Protein AF-R4XG93-F1 (afdb_monomer_lite)

pLDDT: mean 81.53, std 17.85, range [38.69, 98.25]

Secondary structure (DSSP, 8-state):
-PPPHHHHHHHHTS-HHHHHHHHHS--SSTTTTSPPPP-------------------------TTS-EE-TTT-PEEPPSS-HHHHHHHHHHHHHTT-GGGSPPPTT--TT-PPPPPHHHHS----HHHHTHHHHHHHHHHHHHHHHHHHHHHHHHHHHHHHHHHTT----

Foldseek 3Di:
DDDDPVVVVVLVPADPLLVVVCVVVPQPDLCLQPDDDDPPDDDDDDDDDDDDDDPPPPPNPPQQQDWDQDPPVRDTDHRVDDPVSVVVNQVSCVVVVNNSSHHDHPPPCVVPDDDDDCCVVPPPDDPCVVCVVVVVVVVVVCVVCVVVVVVVVVVVVVVVVVCVVVVPPDD

InterPro domains:
  IPR037507 Large ribosomal subunit protein mL59 [PTHR28041] (6-164)
  IPR040922 Large ribosomal subunit protein mL59 domain [PF18126] (16-154)

Organism: Taphrina deformans (strain PYCC 5710 / ATCC 11124 / CBS 356.35 / IMI 108563 / JCM 9778 / NBRC 8474) (NCBI:txid1097556)

Radius of gyration: 39.8 Å; chains: 1; bounding box: 95×55×99 Å

Structure (mmCIF, N/CA/C/O backbone):
data_AF-R4XG93-F1
#
_entry.id   AF-R4XG93-F1
#
loop_
_atom_site.group_PDB
_atom_site.id
_atom_site.type_symbol
_atom_site.label_atom_id
_atom_site.label_alt_id
_atom_site.label_comp_id
_atom_site.label_asym_id
_atom_site.label_entity_id
_atom_site.label_seq_id
_atom_site.pdbx_PDB_ins_code
_atom_site.Cartn_x
_atom_site.Cartn_y
_atom_site.Cartn_z
_atom_site.occupancy
_atom_site.B_iso_or_equiv
_atom_site.auth_seq_id
_atom_site.auth_comp_id
_atom_site.auth_asym_id
_atom_site.auth_atom_id
_atom_site.pdbx_PDB_model_num
ATOM 1 N N . MET A 1 1 ? -35.541 -11.825 32.034 1.00 49.25 1 MET A N 1
ATOM 2 C CA . MET A 1 1 ? -35.681 -13.040 31.205 1.00 49.25 1 MET A CA 1
ATOM 3 C C . MET A 1 1 ? -34.354 -13.789 31.175 1.00 49.25 1 MET A C 1
ATOM 5 O O . MET A 1 1 ? -33.357 -13.173 30.807 1.00 49.25 1 MET A O 1
ATOM 9 N N . PRO A 1 2 ? -34.292 -15.056 31.616 1.00 64.00 2 PRO A N 1
ATOM 10 C CA . PRO A 1 2 ? -33.090 -15.877 31.491 1.00 64.00 2 PRO A CA 1
ATOM 11 C C . PRO A 1 2 ? -32.820 -16.214 30.014 1.00 64.00 2 PRO A C 1
ATOM 13 O O . PRO A 1 2 ? -33.734 -16.528 29.260 1.00 64.00 2 PRO A O 1
ATOM 16 N N . VAL A 1 3 ? -31.558 -16.115 29.595 1.00 68.19 3 VAL A N 1
ATOM 17 C CA . VAL A 1 3 ? -31.114 -16.441 28.227 1.00 68.19 3 VAL A CA 1
ATOM 18 C C . VAL A 1 3 ? -31.226 -17.961 28.016 1.00 68.19 3 VAL A C 1
ATOM 20 O O . VAL A 1 3 ? -30.740 -18.697 28.879 1.00 68.19 3 VAL A O 1
ATOM 23 N N . PRO A 1 4 ? -31.820 -18.459 26.915 1.00 75.69 4 PRO A N 1
ATOM 24 C CA . PRO A 1 4 ? -32.020 -19.895 26.706 1.00 75.69 4 PRO A CA 1
ATOM 25 C C . PRO A 1 4 ? -30.686 -20.654 26.666 1.00 75.69 4 PRO A C 1
ATOM 27 O O . PRO A 1 4 ? -29.744 -20.237 25.990 1.00 75.69 4 PRO A O 1
ATOM 30 N N . THR A 1 5 ? -30.597 -21.788 27.364 1.00 76.12 5 THR A N 1
ATOM 31 C CA . THR A 1 5 ? -29.358 -22.572 27.556 1.00 76.12 5 THR A CA 1
ATOM 32 C C . THR A 1 5 ? -28.650 -22.928 26.244 1.00 76.12 5 THR A C 1
ATOM 34 O O . THR A 1 5 ? -27.421 -22.870 26.182 1.00 76.12 5 THR A O 1
ATOM 37 N N . ALA A 1 6 ? -29.404 -23.194 25.171 1.00 75.31 6 ALA A N 1
ATOM 38 C CA . ALA A 1 6 ? -28.857 -23.470 23.839 1.00 75.31 6 ALA A CA 1
ATOM 39 C C . ALA A 1 6 ? -27.966 -22.328 23.315 1.00 75.31 6 ALA A C 1
ATOM 41 O O . ALA A 1 6 ? -26.877 -22.567 22.799 1.00 75.31 6 ALA A O 1
ATOM 42 N N . THR A 1 7 ? -28.364 -21.069 23.531 1.00 77.81 7 THR A N 1
ATOM 43 C CA . THR A 1 7 ? -27.562 -19.908 23.108 1.00 77.81 7 THR A CA 1
ATOM 44 C C . THR A 1 7 ? -26.243 -19.815 23.871 1.00 77.81 7 THR A C 1
ATOM 46 O O . THR A 1 7 ? -25.214 -19.489 23.283 1.00 77.81 7 THR A O 1
ATOM 49 N N . ARG A 1 8 ? -26.227 -20.174 25.164 1.00 80.25 8 ARG A N 1
ATOM 50 C CA . ARG A 1 8 ? -24.990 -20.208 25.961 1.00 80.25 8 ARG A CA 1
ATOM 51 C C . ARG A 1 8 ? -24.006 -21.258 25.451 1.00 80.25 8 ARG A C 1
ATOM 53 O O . ARG A 1 8 ? -22.809 -20.980 25.423 1.00 80.25 8 ARG A O 1
ATOM 60 N N . GLN A 1 9 ? -24.495 -22.425 25.029 1.00 84.62 9 GLN A N 1
ATOM 61 C CA . GLN A 1 9 ? -23.640 -23.474 24.469 1.00 84.62 9 GLN A CA 1
ATOM 62 C C . GLN A 1 9 ? -23.008 -23.029 23.151 1.00 84.62 9 GLN A C 1
ATOM 64 O O . GLN A 1 9 ? -21.792 -23.129 22.998 1.00 84.62 9 GLN A O 1
ATOM 69 N N . VAL A 1 10 ? -23.788 -22.420 22.256 1.00 85.31 10 VAL A N 1
ATOM 70 C CA . VAL A 1 10 ? -23.263 -21.856 21.003 1.00 85.31 10 VAL A CA 1
ATOM 71 C C . VAL A 1 10 ? -22.195 -20.801 21.291 1.00 85.31 10 VAL A C 1
ATOM 73 O O . VAL A 1 10 ? -21.102 -20.876 20.741 1.00 85.31 10 VAL A O 1
ATOM 76 N N . VAL A 1 11 ? -22.432 -19.880 22.228 1.00 86.50 11 VAL A N 1
ATOM 77 C CA . VAL A 1 11 ? -21.420 -18.877 22.601 1.00 86.50 11 VAL A CA 1
ATOM 78 C C . VAL A 1 11 ? -20.146 -19.533 23.142 1.00 86.50 11 VAL A C 1
ATOM 80 O O . VAL A 1 11 ? -19.050 -19.085 22.821 1.00 86.50 11 VAL A O 1
ATOM 83 N N . SER A 1 12 ? -20.248 -20.616 23.914 1.00 86.00 12 SER A N 1
ATOM 84 C CA . SER A 1 12 ? -19.068 -21.312 24.446 1.00 86.00 12 SER A CA 1
ATOM 85 C C . SER A 1 12 ? -18.193 -21.983 23.377 1.00 86.00 12 SER A C 1
ATOM 87 O O . SER A 1 12 ? -16.999 -22.154 23.607 1.00 86.00 12 SER A O 1
ATOM 89 N N . THR A 1 13 ? -18.746 -22.294 22.198 1.00 92.12 13 THR A N 1
ATOM 90 C CA . THR A 1 13 ? -17.980 -22.840 21.059 1.00 92.12 13 THR A CA 1
ATOM 91 C C . THR A 1 13 ? -17.143 -21.796 20.315 1.00 92.12 13 THR A C 1
ATOM 93 O O . THR A 1 13 ? -16.293 -22.153 19.500 1.00 92.12 13 THR A O 1
ATOM 96 N N . LEU A 1 14 ? -17.341 -20.503 20.599 1.00 91.38 14 LEU A N 1
ATOM 97 C CA . LEU A 1 14 ? -16.587 -19.437 19.948 1.00 91.38 14 LEU A CA 1
ATOM 98 C C . LEU A 1 14 ? -15.101 -19.472 20.340 1.00 91.38 14 LEU A C 1
ATOM 100 O O . LEU A 1 14 ? -14.754 -19.733 21.497 1.00 91.38 14 LEU A O 1
ATOM 104 N N . PRO A 1 15 ? -14.199 -19.086 19.422 1.00 95.50 15 PRO A N 1
ATOM 105 C CA . PRO A 1 15 ? -12.788 -18.937 19.728 1.00 95.50 15 PRO A CA 1
ATOM 106 C C . PRO A 1 15 ? -12.553 -18.013 20.927 1.00 95.50 15 PRO A C 1
ATOM 108 O O . PRO A 1 15 ? -13.120 -16.919 21.026 1.00 95.50 15 PRO A O 1
ATOM 111 N N . ARG A 1 16 ? -11.616 -18.396 21.803 1.00 95.06 16 ARG A N 1
ATOM 112 C CA . ARG A 1 16 ? -11.251 -17.627 23.009 1.00 95.06 16 ARG A CA 1
ATOM 113 C C . ARG A 1 16 ? -10.911 -16.162 22.704 1.00 95.06 16 ARG A C 1
ATOM 115 O O . ARG A 1 16 ? -11.182 -15.280 23.518 1.00 95.06 16 ARG A O 1
ATOM 122 N N . GLN A 1 17 ? -10.326 -15.882 21.540 1.00 95.44 17 GLN A N 1
ATOM 123 C CA . GLN A 1 17 ? -10.002 -14.518 21.112 1.00 95.44 17 GLN A CA 1
ATOM 124 C C . GLN A 1 17 ? -11.257 -13.648 20.944 1.00 95.44 17 GLN A C 1
ATOM 126 O O . GLN A 1 17 ? -11.295 -12.529 21.452 1.00 95.44 17 GLN A O 1
ATOM 131 N N . LEU A 1 18 ? -12.308 -14.180 20.317 1.00 94.38 18 LEU A N 1
ATOM 132 C CA . LEU A 1 18 ? -13.586 -13.485 20.163 1.00 94.38 18 LEU A CA 1
ATOM 133 C C . LEU A 1 18 ? -14.307 -13.346 21.504 1.00 94.38 18 LEU A C 1
ATOM 135 O O . LEU A 1 18 ? -14.767 -12.259 21.843 1.00 94.38 18 LEU A O 1
ATOM 139 N N . LEU A 1 19 ? -14.314 -14.399 22.325 1.00 93.44 19 LEU A N 1
ATOM 140 C CA . LEU A 1 19 ? -14.906 -14.347 23.665 1.00 93.44 19 LEU A CA 1
ATOM 141 C C . LEU A 1 19 ? -14.246 -13.290 24.556 1.00 93.44 19 LEU A C 1
ATOM 143 O O . LEU A 1 19 ? -14.924 -12.506 25.219 1.00 93.44 19 LEU A O 1
ATOM 147 N N . THR A 1 20 ? -12.913 -13.232 24.563 1.00 94.12 20 THR A N 1
ATOM 148 C CA . THR A 1 20 ? -12.174 -12.219 25.333 1.00 94.12 20 THR A CA 1
ATOM 149 C C . THR A 1 20 ? -12.400 -10.810 24.799 1.00 94.12 20 THR A C 1
ATOM 151 O O . THR A 1 20 ? -12.463 -9.872 25.599 1.00 94.12 20 THR A O 1
ATOM 154 N N . PHE A 1 21 ? -12.549 -10.653 23.481 1.00 94.25 21 PHE A N 1
ATOM 155 C CA . PHE A 1 21 ? -12.916 -9.383 22.870 1.00 94.25 21 PHE A CA 1
ATOM 156 C C . PHE A 1 21 ? -14.308 -8.936 23.328 1.00 94.25 21 PHE A C 1
ATOM 158 O O . PHE A 1 21 ? -14.416 -7.864 23.920 1.00 94.25 21 PHE A O 1
ATOM 165 N N . PHE A 1 22 ? -15.341 -9.765 23.153 1.00 90.75 22 PHE A N 1
ATOM 166 C CA . PHE A 1 22 ? -16.718 -9.415 23.517 1.00 90.75 22 PHE A CA 1
ATOM 167 C C . PHE A 1 22 ? -16.918 -9.246 25.026 1.00 90.75 22 PHE A C 1
ATOM 169 O O . PHE A 1 22 ? -17.707 -8.405 25.445 1.00 90.75 22 PHE A O 1
ATOM 176 N N . LYS A 1 23 ? -16.142 -9.944 25.866 1.00 89.44 23 LYS A N 1
ATOM 177 C CA . LYS A 1 23 ? -16.121 -9.694 27.318 1.00 89.44 23 LYS A CA 1
ATOM 178 C C . LYS A 1 23 ? -15.654 -8.273 27.659 1.00 89.44 23 LYS A C 1
ATOM 180 O O . LYS A 1 23 ? -16.134 -7.685 28.621 1.00 89.44 23 LYS A O 1
ATOM 185 N N . LYS A 1 24 ? -14.687 -7.733 26.908 1.00 90.00 24 LYS A N 1
ATOM 186 C CA . LYS A 1 24 ? -14.126 -6.384 27.124 1.00 90.00 24 LYS A CA 1
ATOM 187 C C . LYS A 1 24 ? -14.902 -5.292 26.389 1.00 90.00 24 LYS A C 1
ATOM 189 O O . LYS A 1 24 ? -14.949 -4.155 26.850 1.00 90.00 24 LYS A O 1
ATOM 194 N N . HIS A 1 25 ? -15.455 -5.635 25.235 1.00 89.56 25 HIS A N 1
ATOM 195 C CA . HIS A 1 25 ? -16.178 -4.752 24.333 1.00 89.56 25 HIS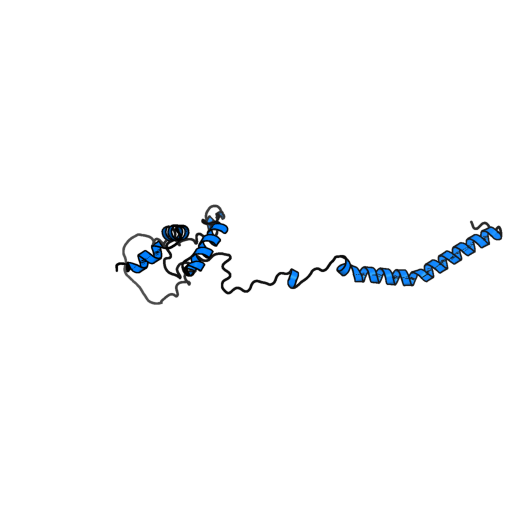 A CA 1
ATOM 196 C C . HIS A 1 25 ? -17.516 -5.408 23.984 1.00 89.56 25 HIS A C 1
ATOM 198 O O . HIS A 1 25 ? -17.655 -5.957 22.888 1.00 89.56 25 HIS A O 1
ATOM 204 N N . PRO A 1 26 ? -18.481 -5.406 24.922 1.00 86.19 26 PRO A N 1
ATOM 205 C CA . PRO A 1 26 ? -19.789 -5.986 24.666 1.00 86.19 26 PRO A CA 1
ATOM 206 C C . PRO A 1 26 ? -20.478 -5.204 23.536 1.00 86.19 26 PRO A C 1
ATOM 208 O O . PRO A 1 26 ? -20.494 -3.969 23.585 1.00 86.19 26 PRO A O 1
ATOM 211 N N . PRO A 1 27 ? -21.031 -5.877 22.513 1.00 77.00 27 PRO A N 1
ATOM 212 C CA . PRO A 1 27 ? -21.842 -5.205 21.509 1.00 77.00 27 PRO A CA 1
ATOM 213 C C . PRO A 1 27 ? -23.160 -4.798 22.176 1.00 77.00 27 PRO A C 1
ATOM 215 O O . PRO A 1 27 ? -23.875 -5.653 22.691 1.00 77.00 27 PRO A O 1
ATOM 218 N N . ALA A 1 28 ? -23.483 -3.502 22.222 1.00 63.84 28 ALA A N 1
ATOM 219 C CA . ALA A 1 28 ? -24.737 -3.063 22.848 1.00 63.84 28 ALA A CA 1
ATOM 220 C C . ALA A 1 28 ? -25.959 -3.438 21.984 1.00 63.84 28 ALA A C 1
ATOM 222 O O . ALA A 1 28 ? -27.061 -3.591 22.497 1.00 63.84 28 ALA A O 1
ATOM 223 N N . SER A 1 29 ? -25.747 -3.598 20.674 1.00 59.78 29 SER A N 1
ATOM 224 C CA . SER A 1 29 ? -26.630 -4.174 19.648 1.00 59.78 29 SER A CA 1
ATOM 225 C C . SER A 1 29 ? -25.818 -4.278 18.348 1.00 59.78 29 SER A C 1
ATOM 227 O O . SER A 1 29 ? -24.766 -3.645 18.250 1.00 59.78 29 SER A O 1
ATOM 229 N N . ALA A 1 30 ? -26.289 -5.000 17.324 1.00 54.69 30 ALA A N 1
ATOM 230 C CA . ALA A 1 30 ? -25.631 -5.041 16.004 1.00 54.69 30 ALA A CA 1
ATOM 231 C C . ALA A 1 30 ? -25.336 -3.633 15.422 1.00 54.69 30 ALA A C 1
ATOM 233 O O . ALA A 1 30 ? -24.389 -3.442 14.669 1.00 54.69 30 ALA A O 1
ATOM 234 N N . THR A 1 31 ? -26.101 -2.620 15.841 1.00 52.25 31 THR A N 1
ATOM 235 C CA . THR A 1 31 ? -26.003 -1.223 15.389 1.00 52.25 31 THR A CA 1
ATOM 236 C C . THR A 1 31 ? -25.215 -0.299 16.329 1.00 52.25 31 THR A C 1
ATOM 238 O O . THR A 1 31 ? -25.086 0.889 16.045 1.00 52.25 31 THR A O 1
ATOM 241 N N . SER A 1 32 ? -24.678 -0.785 17.458 1.00 59.12 32 SER A N 1
ATOM 242 C CA . SER A 1 32 ? -24.140 0.100 18.512 1.00 59.12 32 SER A CA 1
ATOM 243 C C . SER A 1 32 ? -22.867 0.859 18.139 1.00 59.12 32 SER A C 1
ATOM 245 O O . SER A 1 32 ? -22.492 1.811 18.821 1.00 59.12 32 SER A O 1
ATOM 247 N N . TRP A 1 33 ? -22.177 0.419 17.089 1.00 60.97 33 TRP A N 1
ATOM 248 C CA . TRP A 1 33 ? -20.908 1.000 16.652 1.00 60.97 33 TRP A CA 1
ATOM 249 C C . TRP A 1 33 ? -21.054 2.016 15.519 1.00 60.97 33 TRP A C 1
ATOM 251 O O . TRP A 1 33 ? -20.066 2.660 15.153 1.00 60.97 33 TRP A O 1
ATOM 261 N N . LEU A 1 34 ? -22.258 2.159 14.960 1.00 57.44 34 LEU A N 1
ATOM 262 C CA . LEU A 1 34 ? -22.541 3.229 14.019 1.00 57.44 34 LEU A CA 1
ATOM 263 C C . LEU A 1 34 ? -22.571 4.560 14.785 1.00 57.44 34 LEU A C 1
ATOM 265 O O . LEU A 1 34 ? -22.972 4.593 15.954 1.00 57.44 34 LEU A O 1
ATOM 269 N N . PRO A 1 35 ? -22.160 5.675 14.156 1.00 52.00 35 PRO A N 1
ATOM 270 C CA . PRO A 1 35 ? -22.498 6.988 14.675 1.00 52.00 35 PRO A CA 1
ATOM 271 C C . PRO A 1 35 ? -24.012 7.009 14.873 1.00 52.00 35 PRO A C 1
ATOM 273 O O . PRO A 1 35 ? -24.752 6.803 13.912 1.00 52.00 35 PRO A O 1
ATOM 276 N N . THR A 1 36 ? -24.473 7.194 16.113 1.00 50.72 36 THR A N 1
ATOM 277 C CA . THR A 1 36 ? -25.892 7.443 16.371 1.00 50.72 36 THR A CA 1
ATOM 278 C C . THR A 1 36 ? -26.309 8.566 15.422 1.00 50.72 36 THR A C 1
ATOM 280 O O . THR A 1 36 ? -25.627 9.601 15.437 1.00 50.72 36 THR A O 1
ATOM 283 N N . PRO A 1 37 ? -27.339 8.381 14.572 1.00 52.00 37 PRO A N 1
ATOM 284 C CA . PRO A 1 37 ? -27.866 9.495 13.801 1.00 52.00 37 PRO A CA 1
ATOM 285 C C . PRO A 1 37 ? -28.147 10.645 14.779 1.00 52.00 37 PRO A C 1
ATOM 287 O O . PRO A 1 37 ? -28.520 10.375 15.930 1.00 52.00 37 PRO A O 1
ATOM 290 N N . PRO A 1 38 ? -27.881 11.908 14.396 1.00 53.88 38 PRO A N 1
ATOM 291 C CA . PRO A 1 38 ? -28.222 13.040 15.249 1.00 53.88 38 PRO A CA 1
ATOM 292 C C . PRO A 1 38 ? -29.675 12.861 15.705 1.00 53.88 38 PRO A C 1
ATOM 294 O O . PRO A 1 38 ? -30.495 12.449 14.880 1.00 53.88 38 PRO A O 1
ATOM 297 N N . PRO A 1 39 ? -29.982 13.064 16.999 1.00 52.56 39 PRO A N 1
ATOM 298 C CA . PRO A 1 39 ? -31.328 12.856 17.504 1.00 52.56 39 PRO A CA 1
ATOM 299 C C . PRO A 1 39 ? -32.286 13.663 16.631 1.00 52.56 39 PRO A C 1
ATOM 301 O O . PRO A 1 39 ? -32.195 14.889 16.577 1.00 52.56 39 PRO A O 1
ATOM 304 N N . GLN A 1 40 ? -33.152 12.966 15.896 1.00 52.28 40 GLN A N 1
ATOM 305 C CA . GLN A 1 40 ? -34.324 13.589 15.307 1.00 52.28 40 GLN A CA 1
ATOM 306 C C . GLN A 1 40 ? -35.148 14.037 16.504 1.00 52.28 40 GLN A C 1
ATOM 308 O O . GLN A 1 40 ? -35.668 13.198 17.232 1.00 52.28 40 GLN A O 1
ATOM 313 N N . VAL A 1 41 ? -35.126 15.340 16.768 1.00 47.44 41 VAL A N 1
ATOM 314 C CA . VAL A 1 41 ? -35.899 15.987 17.823 1.00 47.44 41 VAL A CA 1
ATOM 315 C C . VAL A 1 41 ? -37.369 15.581 17.666 1.00 47.44 41 VAL A C 1
ATOM 317 O O . VAL A 1 41 ? -37.980 15.944 16.662 1.00 47.44 41 VAL A O 1
ATOM 320 N N . PRO A 1 42 ? -37.960 14.803 18.590 1.00 49.19 42 PRO A N 1
ATOM 321 C CA . PRO A 1 42 ? -39.397 14.834 18.739 1.00 49.19 42 PRO A CA 1
ATOM 322 C C . PRO A 1 42 ? -39.708 16.153 19.442 1.00 49.19 42 PRO A C 1
ATOM 324 O O . PRO A 1 42 ? -39.214 16.429 20.536 1.00 49.19 42 PRO A O 1
ATOM 327 N N . ASP A 1 43 ? -40.457 16.993 18.748 1.00 52.03 43 ASP A N 1
ATOM 328 C CA . ASP A 1 43 ? -41.027 18.212 19.295 1.00 52.03 43 ASP A CA 1
ATOM 329 C C . ASP A 1 43 ? -41.984 17.873 20.466 1.00 52.03 43 ASP A C 1
ATOM 331 O O . ASP A 1 43 ? -42.569 16.787 20.490 1.00 52.03 43 ASP A O 1
ATOM 335 N N . VAL A 1 44 ? -42.187 18.845 21.369 1.00 46.50 44 VAL A N 1
ATOM 336 C CA . VAL A 1 44 ? -43.246 18.943 22.411 1.00 46.50 44 VAL A CA 1
ATOM 337 C C . VAL A 1 44 ? -42.947 18.461 23.867 1.00 46.50 44 VAL A C 1
ATOM 339 O O . VAL A 1 44 ? -43.330 17.373 24.283 1.00 46.50 44 VAL A O 1
ATOM 342 N N . ASN A 1 45 ? -42.411 19.415 24.661 1.00 55.62 45 ASN A N 1
ATOM 343 C CA . ASN A 1 45 ? -42.947 20.004 25.927 1.00 55.62 45 ASN A CA 1
ATOM 344 C C . ASN A 1 45 ? -42.858 19.308 27.325 1.00 55.62 45 ASN A C 1
ATOM 346 O O . ASN A 1 45 ? -42.576 18.118 27.410 1.00 55.62 45 ASN A O 1
ATOM 350 N N . PRO A 1 46 ? -42.972 20.074 28.450 1.00 61.69 46 PRO A N 1
ATOM 351 C CA . PRO A 1 46 ? -41.919 20.171 29.472 1.00 61.69 46 PRO A CA 1
ATOM 352 C C . PRO A 1 46 ? -42.372 19.795 30.907 1.00 61.69 46 PRO A C 1
ATOM 354 O O . PRO A 1 46 ? -43.528 19.467 31.145 1.00 61.69 46 PRO A O 1
ATOM 357 N N . ALA A 1 47 ? -41.445 19.961 31.861 1.00 45.44 47 ALA A N 1
ATOM 358 C CA . ALA A 1 47 ? -41.619 20.002 33.322 1.00 45.44 47 ALA A CA 1
ATOM 359 C C . ALA A 1 47 ? -41.636 18.667 34.097 1.00 45.44 47 ALA A C 1
ATOM 361 O O . ALA A 1 47 ? -42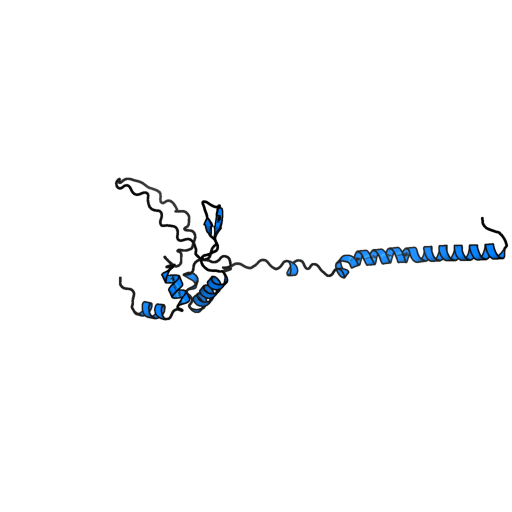.641 17.972 34.170 1.00 45.44 47 ALA A O 1
ATOM 362 N N . SER A 1 48 ? -40.534 18.412 34.812 1.00 38.69 48 SER A N 1
ATOM 363 C CA . SER A 1 48 ? -40.560 18.154 36.261 1.00 38.69 48 SER A CA 1
ATOM 364 C C . SER A 1 48 ? -39.133 18.189 36.819 1.00 38.69 48 SER A C 1
ATOM 366 O O . SER A 1 48 ? -38.258 17.454 36.356 1.00 38.69 48 SER A O 1
ATOM 368 N N . ASP A 1 49 ? -38.931 19.063 37.798 1.00 45.53 49 ASP A N 1
ATOM 369 C CA . ASP A 1 49 ? -37.709 19.268 38.567 1.00 45.53 49 ASP A CA 1
ATOM 370 C C . ASP A 1 49 ? -37.243 18.031 39.351 1.00 45.53 49 ASP A C 1
ATOM 372 O O . ASP A 1 49 ? -38.036 17.168 39.727 1.00 45.53 49 ASP A O 1
ATOM 376 N N . THR A 1 50 ? -35.957 18.078 39.724 1.00 40.88 50 THR A N 1
ATOM 377 C CA . THR A 1 50 ? -35.305 17.528 40.935 1.00 40.88 50 THR A CA 1
ATOM 378 C C . THR A 1 50 ? -34.146 16.562 40.648 1.00 40.88 50 THR A C 1
ATOM 380 O O . THR A 1 50 ? -34.284 15.569 39.943 1.00 40.88 50 THR A O 1
ATOM 383 N N . ALA A 1 51 ? -33.018 16.851 41.310 1.00 39.66 51 ALA A N 1
ATOM 384 C CA . ALA A 1 51 ? -31.775 16.082 41.455 1.00 39.66 51 ALA A CA 1
ATOM 385 C C . ALA A 1 51 ? -30.596 16.467 40.536 1.00 39.66 51 ALA A C 1
ATOM 387 O O . ALA A 1 51 ? -30.385 15.962 39.437 1.00 39.66 51 ALA A O 1
ATOM 388 N N . SER A 1 52 ? -29.755 17.328 41.116 1.00 47.84 52 SER A N 1
ATOM 389 C CA . SER A 1 52 ? -28.325 17.510 40.862 1.00 47.84 52 SER A CA 1
ATOM 390 C C . SER A 1 52 ? -27.594 16.197 40.539 1.00 47.84 52 SER A C 1
ATOM 392 O O . SER A 1 52 ? -27.206 15.428 41.416 1.00 47.84 52 SER A O 1
ATOM 394 N N . THR A 1 53 ? -27.386 15.942 39.255 1.00 52.22 53 THR A N 1
ATOM 395 C CA . THR A 1 53 ? -26.251 15.208 38.687 1.00 52.22 53 THR A CA 1
ATOM 396 C C . THR A 1 53 ? -26.245 15.607 37.215 1.00 52.22 53 THR A C 1
ATOM 398 O O . THR A 1 53 ? -27.249 15.364 36.544 1.00 52.22 53 THR A O 1
ATOM 401 N N . PRO A 1 54 ? -25.186 16.249 36.677 1.00 48.91 54 PRO A N 1
ATOM 402 C CA . PRO A 1 54 ? -25.136 16.494 35.239 1.00 48.91 54 PRO A CA 1
ATOM 403 C C . PRO A 1 54 ? -25.351 15.143 34.552 1.00 48.91 54 PRO A C 1
ATOM 405 O O . PRO A 1 54 ? -24.707 14.180 34.988 1.00 48.91 54 PRO A O 1
ATOM 408 N N . PRO A 1 55 ? -26.246 15.021 33.549 1.00 44.44 55 PRO A N 1
ATOM 409 C CA . PRO A 1 55 ? -26.489 13.749 32.888 1.00 44.44 55 PRO A CA 1
ATOM 410 C C . PRO A 1 55 ? -25.130 13.229 32.448 1.00 44.44 55 PRO A C 1
ATOM 412 O O . PRO A 1 55 ? -24.467 13.822 31.593 1.00 44.44 55 PRO A O 1
ATOM 415 N N . ARG A 1 56 ? -24.645 12.182 33.128 1.00 47.09 56 ARG A N 1
ATOM 416 C CA . ARG A 1 56 ? -23.346 11.592 32.842 1.00 47.09 56 ARG A CA 1
ATOM 417 C C . ARG A 1 56 ? -23.536 10.947 31.492 1.00 47.09 56 ARG A C 1
ATOM 419 O O . ARG A 1 56 ? -23.984 9.807 31.423 1.00 47.09 56 ARG A O 1
ATOM 426 N N . PHE A 1 57 ? -23.267 11.707 30.429 1.00 42.25 57 PHE A N 1
ATOM 427 C CA . PHE A 1 57 ? -23.319 11.203 29.070 1.00 42.25 57 PHE A CA 1
ATOM 428 C C . PHE A 1 57 ? -22.598 9.860 29.104 1.00 42.25 57 PHE A C 1
ATOM 430 O O . PHE A 1 57 ? -21.452 9.824 29.582 1.00 42.25 57 PHE A O 1
ATOM 437 N N . PRO A 1 58 ? -23.260 8.752 28.716 1.00 52.72 58 PRO A N 1
ATOM 438 C CA . PRO A 1 58 ? -22.618 7.454 28.755 1.00 52.72 58 PRO A CA 1
ATOM 439 C C . PRO A 1 58 ? -21.313 7.626 27.997 1.00 52.72 58 PRO A C 1
ATOM 441 O O . PRO A 1 58 ? -21.312 8.149 26.879 1.00 52.72 58 PRO A O 1
ATOM 444 N N . LYS A 1 59 ? -20.191 7.322 28.660 1.00 56.84 59 LYS A N 1
ATOM 445 C CA . LYS A 1 59 ? -18.856 7.499 28.090 1.00 56.84 59 LYS A CA 1
ATOM 446 C C . LYS A 1 59 ? -18.879 6.787 26.746 1.00 56.84 59 LYS A C 1
ATOM 448 O O . LYS A 1 59 ? -18.887 5.559 26.733 1.00 56.84 59 LYS A O 1
ATOM 453 N N . ARG A 1 60 ? -18.979 7.552 25.647 1.00 58.84 60 ARG A N 1
ATOM 454 C CA . ARG A 1 60 ? -19.160 6.991 24.304 1.00 58.84 60 ARG A CA 1
ATOM 455 C C . ARG A 1 60 ? -18.077 5.940 24.137 1.00 58.84 60 ARG A C 1
ATOM 457 O O . ARG A 1 60 ? -16.894 6.262 24.281 1.00 58.84 60 ARG A O 1
ATOM 464 N N . ILE A 1 61 ? -18.485 4.685 23.958 1.00 70.06 61 ILE A N 1
ATOM 465 C CA . ILE A 1 61 ? -17.540 3.578 23.881 1.00 70.06 61 ILE A CA 1
ATOM 466 C C . ILE A 1 61 ? -16.748 3.812 22.605 1.00 70.06 61 ILE A C 1
ATOM 468 O O . ILE A 1 61 ? -17.254 3.662 21.496 1.00 70.06 61 ILE A O 1
ATOM 472 N N . GLN A 1 62 ? -15.513 4.274 22.771 1.00 81.88 62 GLN A N 1
ATOM 473 C CA . GLN A 1 62 ? -14.649 4.535 21.641 1.00 81.88 62 GLN A CA 1
ATOM 474 C C . GLN A 1 62 ? -14.341 3.218 20.941 1.00 81.88 62 GLN A C 1
ATOM 476 O O . GLN A 1 62 ? -13.977 2.235 21.591 1.00 81.88 62 GLN A O 1
ATOM 481 N N . ASN A 1 63 ? -14.463 3.227 19.616 1.00 89.19 63 ASN A N 1
ATOM 482 C CA . ASN A 1 63 ? -14.133 2.078 18.796 1.00 89.19 63 ASN A CA 1
ATOM 483 C C . ASN A 1 63 ? -12.681 1.631 19.080 1.00 89.19 63 ASN A C 1
ATOM 485 O O . ASN A 1 63 ? -11.753 2.416 18.865 1.00 89.19 63 ASN A O 1
ATOM 489 N N . PRO A 1 64 ? -12.463 0.388 19.547 1.00 92.31 64 PRO A N 1
ATOM 490 C CA . PRO A 1 64 ? -11.137 -0.102 19.908 1.00 92.31 64 PRO A CA 1
ATOM 491 C C . PRO A 1 64 ? -10.216 -0.342 18.698 1.00 92.31 64 PRO A C 1
ATOM 493 O O . PRO A 1 64 ? -9.017 -0.555 18.891 1.00 92.31 64 PRO A O 1
ATOM 496 N N . PHE A 1 65 ? -10.751 -0.321 17.474 1.00 93.12 65 PHE A N 1
ATOM 497 C CA . PHE A 1 65 ? -10.012 -0.527 16.225 1.00 93.12 65 PHE A CA 1
ATOM 498 C C . PHE A 1 65 ? -9.514 0.767 15.583 1.00 93.12 65 PHE A C 1
ATOM 500 O O . PHE A 1 65 ? -8.639 0.721 14.718 1.00 93.12 65 PHE A O 1
ATOM 507 N N . LEU A 1 66 ? -10.040 1.919 16.000 1.00 91.81 66 LEU A N 1
ATOM 508 C CA . LEU A 1 66 ? -9.647 3.213 15.454 1.00 91.81 66 LEU A CA 1
ATOM 509 C C . LEU A 1 66 ? -8.647 3.917 16.380 1.00 91.81 66 LEU A C 1
ATOM 511 O O . LEU A 1 66 ? -8.766 3.807 17.605 1.00 91.81 66 LEU A O 1
ATOM 515 N N . PRO A 1 67 ? -7.671 4.654 15.823 1.00 93.81 67 PRO A N 1
ATOM 516 C CA . PRO A 1 67 ? -6.807 5.506 16.626 1.00 93.81 67 PRO A CA 1
ATOM 517 C C . PRO A 1 67 ? -7.632 6.602 17.308 1.00 93.81 67 PRO A C 1
ATOM 519 O O . PRO A 1 67 ? -8.599 7.132 16.753 1.00 93.81 67 PRO A O 1
ATOM 522 N N . SER A 1 68 ? -7.242 6.948 18.532 1.00 91.94 68 SER A N 1
ATOM 523 C CA . SER A 1 68 ? -7.925 7.959 19.343 1.00 91.94 68 SER A CA 1
ATOM 524 C C . SER A 1 68 ? -7.094 9.229 19.416 1.00 91.94 68 SER A C 1
ATOM 526 O O . SER A 1 68 ? -5.895 9.157 19.658 1.00 91.94 68 SER A O 1
ATOM 528 N N . LYS A 1 69 ? -7.699 10.406 19.238 1.00 93.25 69 LYS A N 1
ATOM 529 C CA . LYS A 1 69 ? -6.993 11.668 19.487 1.00 93.25 69 LYS A CA 1
ATOM 530 C C . LYS A 1 69 ? -7.062 12.009 20.974 1.00 93.25 69 LYS A C 1
ATOM 532 O O . LYS A 1 69 ? -8.154 12.111 21.535 1.00 93.25 69 LYS A O 1
ATOM 537 N N . ASN A 1 70 ? -5.911 12.206 21.609 1.00 92.88 70 ASN A N 1
ATOM 538 C CA . ASN A 1 70 ? -5.851 12.736 22.965 1.00 92.88 70 ASN A CA 1
ATOM 539 C C . ASN A 1 70 ? -6.254 14.220 22.940 1.00 92.88 70 ASN A C 1
ATOM 541 O O . ASN A 1 70 ? -5.644 15.013 22.227 1.00 92.88 70 ASN A O 1
ATOM 545 N N . LYS A 1 71 ? -7.281 14.598 23.710 1.00 92.19 71 LYS A N 1
ATOM 546 C CA . LYS A 1 71 ? -7.819 15.969 23.725 1.00 92.19 71 LYS A CA 1
ATOM 547 C C . LYS A 1 71 ? -6.843 16.996 24.301 1.00 92.19 71 LYS A C 1
ATOM 549 O O . LYS A 1 71 ? -6.882 18.142 23.882 1.00 92.19 71 LYS A O 1
ATOM 554 N N . ILE A 1 72 ? -5.983 16.584 25.233 1.00 95.50 72 ILE A N 1
ATOM 555 C CA . ILE A 1 72 ? -5.048 17.481 25.925 1.00 95.50 72 ILE A CA 1
ATOM 556 C C . ILE A 1 72 ? -3.788 17.653 25.073 1.00 95.50 72 ILE A C 1
ATOM 558 O O . ILE A 1 72 ? -3.434 18.753 24.672 1.00 95.50 72 ILE A O 1
ATOM 562 N N . THR A 1 73 ? -3.132 16.543 24.732 1.00 95.12 73 THR A N 1
ATOM 563 C CA . THR A 1 73 ? -1.845 16.563 24.015 1.00 95.12 73 THR A CA 1
ATOM 564 C C . THR A 1 73 ? -2.002 16.729 22.499 1.00 95.12 73 THR A C 1
ATOM 566 O O . THR A 1 73 ? -1.012 16.883 21.794 1.00 95.12 73 THR A O 1
ATOM 569 N N . SER A 1 74 ? -3.219 16.618 21.956 1.00 94.31 74 SER A N 1
ATOM 570 C CA . SER A 1 74 ? -3.524 16.586 20.512 1.00 94.31 74 SER A CA 1
ATOM 571 C C . SER A 1 74 ? -2.845 15.479 19.689 1.00 94.31 74 SER A C 1
ATOM 573 O O . SER A 1 74 ? -3.105 15.366 18.491 1.00 94.31 74 SER A O 1
ATOM 575 N N . LYS A 1 75 ? -2.030 14.623 20.314 1.00 96.81 75 LYS A N 1
ATOM 576 C CA . LYS A 1 75 ? -1.409 13.444 19.701 1.00 96.81 75 LYS A CA 1
ATOM 577 C C . LYS A 1 75 ? -2.431 12.323 19.510 1.00 96.81 75 LYS A C 1
ATOM 579 O O . LYS A 1 75 ? -3.376 12.186 20.290 1.00 96.81 75 LYS A O 1
ATOM 584 N N . TYR A 1 76 ? -2.225 11.510 18.480 1.00 95.50 76 TYR A N 1
ATOM 585 C CA . TYR A 1 76 ? -3.002 10.293 18.271 1.00 95.50 76 TYR A CA 1
ATOM 586 C C . TYR A 1 76 ? -2.391 9.147 19.067 1.00 95.50 76 TYR A C 1
ATOM 588 O O . TYR A 1 76 ? -1.196 8.886 18.969 1.00 95.50 76 TYR A O 1
ATOM 596 N N . ASN A 1 77 ? -3.226 8.458 19.833 1.00 94.69 77 ASN A N 1
ATOM 597 C CA . ASN A 1 77 ? -2.884 7.175 20.412 1.00 94.69 77 ASN A CA 1
ATOM 598 C C . ASN A 1 77 ? -3.182 6.080 19.390 1.00 94.69 77 ASN A C 1
ATOM 600 O O . ASN A 1 77 ? -4.177 6.145 18.655 1.00 94.69 77 ASN A O 1
ATOM 604 N N . GLU A 1 78 ? -2.357 5.043 19.414 1.00 94.44 78 GLU A N 1
ATOM 605 C CA . GLU A 1 78 ? -2.576 3.826 18.646 1.00 94.44 78 GLU A CA 1
ATOM 606 C C . GLU A 1 78 ? -3.935 3.180 18.979 1.00 94.44 78 GLU A C 1
ATOM 608 O O . GLU 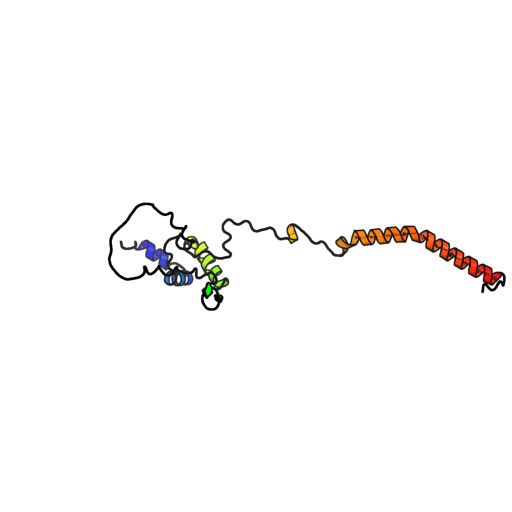A 1 78 ? -4.458 3.340 20.092 1.00 94.44 78 GLU A O 1
ATOM 613 N N . PRO A 1 79 ? -4.544 2.451 18.027 1.00 94.69 79 PRO A N 1
ATOM 614 C CA . PRO A 1 79 ? -5.740 1.672 18.317 1.00 94.69 79 PRO A CA 1
ATOM 615 C C . PRO A 1 79 ? -5.441 0.607 19.381 1.00 94.69 79 PRO A C 1
ATOM 617 O O . PRO A 1 79 ? -4.347 0.047 19.443 1.00 94.69 79 PRO A O 1
ATOM 620 N N . ARG A 1 80 ? -6.437 0.261 20.206 1.00 93.94 80 ARG A N 1
ATOM 621 C CA . ARG A 1 80 ? -6.257 -0.719 21.301 1.00 93.94 80 ARG A CA 1
ATOM 622 C C . ARG A 1 80 ? -5.903 -2.117 20.793 1.00 93.94 80 ARG A C 1
ATOM 624 O O . ARG A 1 80 ? -5.269 -2.899 21.504 1.00 93.94 80 ARG A O 1
ATOM 631 N N . TYR A 1 81 ? -6.351 -2.443 19.585 1.00 95.25 81 TYR A N 1
ATOM 632 C CA . TYR A 1 81 ? -5.962 -3.645 18.858 1.00 95.25 81 TYR A CA 1
ATOM 633 C C . TYR A 1 81 ? -5.208 -3.223 17.604 1.00 95.25 81 TYR A C 1
ATOM 635 O O . TYR A 1 81 ? -5.701 -2.393 16.845 1.00 95.25 81 TYR A O 1
ATOM 643 N N . SER A 1 82 ? -4.040 -3.815 17.366 1.00 95.06 82 SER A N 1
ATOM 644 C CA . SER A 1 82 ? -3.265 -3.591 16.146 1.00 95.06 82 SER A CA 1
ATOM 645 C C . SER A 1 82 ? -3.982 -4.147 14.915 1.00 95.06 82 SER A C 1
ATOM 647 O O . SER A 1 82 ? -4.780 -5.077 15.022 1.00 95.06 82 SER A O 1
ATOM 649 N N . VAL A 1 83 ? -3.655 -3.626 13.731 1.00 93.06 83 VAL A N 1
ATOM 650 C CA . VAL A 1 83 ? -4.271 -4.005 12.443 1.00 93.06 83 VAL A CA 1
ATOM 651 C C . VAL A 1 83 ? -4.276 -5.524 12.216 1.00 93.06 83 VAL A C 1
ATOM 653 O O . VAL A 1 83 ? -5.273 -6.087 11.763 1.00 93.06 83 VAL A O 1
ATOM 656 N N . ARG A 1 84 ? -3.199 -6.218 12.605 1.00 94.56 84 ARG A N 1
ATOM 657 C CA . ARG A 1 84 ? -3.130 -7.686 12.557 1.00 94.56 84 ARG A CA 1
ATOM 658 C C . ARG A 1 84 ? -4.195 -8.335 13.442 1.00 94.56 84 ARG A C 1
ATOM 660 O O . ARG A 1 84 ? -5.015 -9.087 12.938 1.00 94.56 84 ARG A O 1
ATOM 667 N N . ARG A 1 85 ? -4.254 -7.966 14.727 1.00 95.94 85 ARG A N 1
ATOM 668 C CA . ARG A 1 85 ? -5.243 -8.505 15.680 1.00 95.94 85 ARG A CA 1
ATOM 669 C C . ARG A 1 85 ? -6.677 -8.184 15.267 1.00 95.94 85 ARG A C 1
ATOM 671 O O . ARG A 1 85 ? -7.568 -8.991 15.491 1.00 95.94 85 ARG A O 1
ATOM 678 N N . GLN A 1 86 ? -6.900 -7.012 14.672 1.00 94.75 86 GLN A N 1
ATOM 679 C CA . GLN A 1 86 ? -8.192 -6.666 14.083 1.00 94.75 86 GLN A CA 1
ATOM 680 C C . GLN A 1 86 ? -8.546 -7.634 12.949 1.00 94.75 86 GLN A C 1
ATOM 682 O O . GLN A 1 86 ? -9.666 -8.121 12.904 1.00 94.75 86 GLN A O 1
ATOM 687 N N . THR A 1 87 ? -7.594 -7.935 12.059 1.00 93.88 87 THR A N 1
ATOM 688 C CA . THR A 1 87 ? -7.776 -8.896 10.958 1.00 93.88 87 THR A CA 1
ATOM 689 C C . THR A 1 87 ? -8.084 -10.292 11.484 1.00 93.88 87 THR A C 1
ATOM 691 O O . THR A 1 87 ? -9.039 -10.901 11.022 1.00 93.88 87 THR A O 1
ATOM 694 N N . ASP A 1 88 ? -7.343 -10.764 12.487 1.00 95.75 88 ASP A N 1
ATOM 695 C CA . ASP A 1 88 ? -7.570 -12.080 13.091 1.00 95.75 88 ASP A CA 1
ATOM 696 C C . ASP A 1 88 ? -8.987 -12.181 13.683 1.00 95.75 88 ASP A C 1
ATOM 698 O O . ASP A 1 88 ? -9.712 -13.133 13.403 1.00 95.75 88 ASP A O 1
ATOM 702 N N . LEU A 1 89 ? -9.429 -11.161 14.435 1.00 95.38 89 LEU A N 1
ATOM 703 C CA . LEU A 1 89 ? -10.790 -11.104 14.985 1.00 95.38 89 LEU A CA 1
ATOM 704 C C . LEU A 1 89 ? -11.860 -11.074 13.889 1.00 95.38 89 LEU A C 1
ATOM 706 O O . LEU A 1 89 ? -12.865 -11.766 14.016 1.00 95.38 89 LEU A O 1
ATOM 710 N N . TYR A 1 90 ? -11.649 -10.293 12.829 1.00 93.75 90 TYR A N 1
ATOM 711 C CA . TYR A 1 90 ? -12.578 -10.218 11.702 1.00 93.75 90 TYR A CA 1
ATOM 712 C C . TYR A 1 90 ? -12.666 -11.545 10.954 1.00 93.75 90 TYR A C 1
ATOM 714 O O . TYR A 1 90 ? -13.766 -12.039 10.764 1.00 93.75 90 TYR A O 1
ATOM 722 N N . ASN A 1 91 ? -11.535 -12.164 10.612 1.00 94.31 91 ASN A N 1
ATOM 723 C CA . ASN A 1 91 ? -11.505 -13.451 9.920 1.00 94.31 91 ASN A CA 1
ATOM 724 C C . ASN A 1 91 ? -12.233 -14.534 10.724 1.00 94.31 91 ASN A C 1
ATOM 726 O O . ASN A 1 91 ? -13.055 -15.260 10.169 1.00 94.31 91 ASN A O 1
ATOM 730 N N . LEU A 1 92 ? -11.983 -14.605 12.038 1.00 95.69 92 LEU A N 1
ATOM 731 C CA . LEU A 1 92 ? -12.715 -15.512 12.920 1.00 95.69 92 LEU A CA 1
ATOM 732 C C . LEU A 1 92 ? -14.211 -15.168 12.931 1.00 95.69 92 LEU A C 1
ATOM 734 O O . LEU A 1 92 ? -15.048 -16.039 12.744 1.00 95.69 92 LEU A O 1
ATOM 738 N N . ALA A 1 93 ? -14.583 -13.901 13.101 1.00 93.56 93 ALA A N 1
ATOM 739 C CA . ALA A 1 93 ? -15.991 -13.518 13.142 1.00 93.56 93 ALA A CA 1
ATOM 740 C C . ALA A 1 93 ? -16.729 -13.767 11.819 1.00 93.56 93 ALA A C 1
ATOM 742 O O . ALA A 1 93 ? -17.908 -14.108 11.856 1.00 93.56 9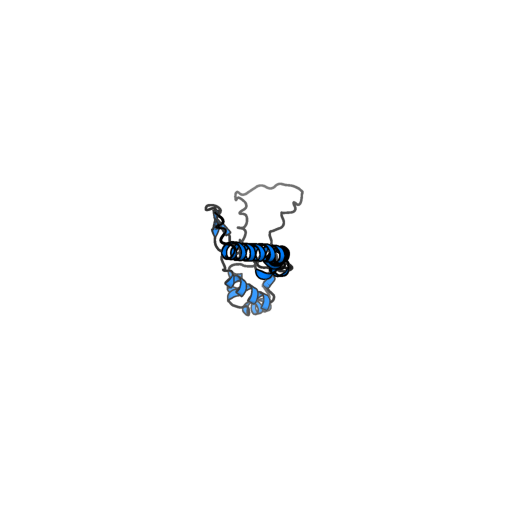3 ALA A O 1
ATOM 743 N N . THR A 1 94 ? -16.057 -13.640 10.672 1.00 93.06 94 THR A N 1
ATOM 744 C CA . THR A 1 94 ? -16.599 -13.988 9.353 1.00 93.06 94 THR A CA 1
ATOM 745 C C . THR A 1 94 ? -16.858 -15.492 9.248 1.00 93.06 94 THR A C 1
ATOM 747 O O . THR A 1 94 ? -17.926 -15.879 8.783 1.00 93.06 94 THR A O 1
ATOM 750 N N . GLN A 1 95 ? -15.952 -16.344 9.747 1.00 94.00 95 GLN A N 1
ATOM 751 C CA . GLN A 1 95 ? -16.160 -17.802 9.790 1.00 94.00 95 GLN A CA 1
ATOM 752 C C . GLN A 1 95 ? -17.402 -18.188 10.605 1.00 94.00 95 GLN A C 1
ATOM 754 O O . GLN A 1 95 ? -18.159 -19.063 10.198 1.00 94.00 95 GLN A O 1
ATOM 759 N N . PHE A 1 96 ? -17.636 -17.504 11.727 1.00 92.44 96 PHE A N 1
ATOM 760 C CA . PHE A 1 96 ? -18.804 -17.715 12.589 1.00 92.44 96 PHE A CA 1
ATOM 761 C C . PHE A 1 96 ? -20.007 -16.819 12.231 1.00 92.44 96 PHE A C 1
ATOM 763 O O . PHE A 1 96 ? -20.975 -16.786 12.983 1.00 92.44 96 PHE A O 1
ATOM 770 N N . GLN A 1 97 ? -19.959 -16.072 11.119 1.00 90.56 97 GLN A N 1
ATOM 771 C CA . GLN A 1 97 ? -21.019 -15.162 10.640 1.00 90.56 97 GLN A CA 1
ATOM 772 C C . GLN A 1 97 ? -21.483 -14.079 11.643 1.00 90.56 97 GLN A C 1
ATOM 774 O O . GLN A 1 97 ? -22.552 -13.486 11.510 1.00 90.56 97 GLN A O 1
ATOM 779 N N . ILE A 1 98 ? -20.648 -13.742 12.624 1.00 90.62 98 ILE A N 1
ATOM 780 C CA . ILE A 1 98 ? -20.919 -12.734 13.666 1.00 90.62 98 ILE A CA 1
ATOM 781 C C . ILE A 1 98 ? -20.154 -11.424 13.443 1.00 90.62 98 ILE A C 1
ATOM 783 O O . ILE A 1 98 ? -19.979 -10.619 14.358 1.00 90.62 98 ILE A O 1
ATOM 787 N N . GLN A 1 99 ? -19.675 -11.198 12.221 1.00 89.50 99 GLN A N 1
ATOM 788 C CA . GLN A 1 99 ? -18.893 -10.017 11.853 1.00 89.50 99 GLN A CA 1
ATOM 789 C C . GLN A 1 99 ? -19.629 -8.699 12.140 1.00 89.50 99 GLN A C 1
ATOM 791 O O . GLN A 1 99 ? -19.014 -7.743 12.602 1.00 89.50 99 GLN A O 1
ATOM 796 N N . HIS A 1 100 ? -20.949 -8.670 11.957 1.00 86.88 100 HIS A N 1
ATOM 797 C CA . HIS A 1 100 ? -21.804 -7.508 12.217 1.00 86.88 100 HIS A CA 1
ATOM 798 C C . HIS A 1 100 ? -21.817 -7.053 13.693 1.00 86.88 100 HIS A C 1
ATOM 800 O O . HIS A 1 100 ? -22.222 -5.933 13.986 1.00 86.88 100 HIS A O 1
ATOM 806 N N . LEU A 1 101 ? -21.375 -7.897 14.635 1.00 88.88 101 LEU A N 1
ATOM 807 C CA . LEU A 1 101 ? -21.257 -7.536 16.054 1.00 88.88 101 LEU A CA 1
ATOM 808 C C . LEU A 1 101 ? -19.951 -6.791 16.373 1.00 88.88 101 LEU A C 1
ATOM 810 O O . LEU A 1 101 ? -19.828 -6.177 17.440 1.00 88.88 101 LEU A O 1
ATOM 814 N N . LEU A 1 102 ? -18.955 -6.859 15.484 1.00 90.06 102 LEU A N 1
ATOM 815 C CA . LEU A 1 102 ? -17.675 -6.183 15.664 1.00 90.06 102 LEU A CA 1
ATOM 816 C C . LEU A 1 102 ? -17.784 -4.682 15.339 1.00 90.06 102 LEU A C 1
ATOM 818 O O . LEU A 1 102 ? -18.551 -4.278 14.466 1.00 90.06 102 LEU A O 1
ATOM 822 N N . PRO A 1 103 ? -16.968 -3.833 15.989 1.00 89.69 103 PRO A N 1
ATOM 823 C CA . PRO A 1 103 ? -16.826 -2.440 15.588 1.00 89.69 103 PRO A CA 1
ATOM 824 C C . PRO A 1 103 ? -16.302 -2.314 14.151 1.00 89.69 103 PRO A C 1
ATOM 826 O O . PRO A 1 103 ? -15.437 -3.105 13.762 1.00 89.69 103 PRO A O 1
ATOM 829 N N . PRO A 1 104 ? -16.711 -1.289 13.382 1.00 87.00 104 PRO A N 1
ATOM 830 C CA . PRO A 1 104 ? -16.230 -1.080 12.023 1.00 87.00 104 PRO A CA 1
ATOM 831 C C . PRO A 1 104 ? -14.728 -0.773 12.014 1.00 87.00 104 PRO A C 1
ATOM 833 O O . PRO A 1 104 ? -14.214 -0.056 12.875 1.00 87.00 104 PRO A O 1
ATOM 836 N N . ARG A 1 105 ? -14.008 -1.298 11.023 1.00 88.06 105 ARG A N 1
ATOM 837 C CA . ARG A 1 105 ? -12.574 -1.048 10.815 1.00 88.06 105 ARG A CA 1
ATOM 838 C C . ARG A 1 105 ? -12.348 -0.054 9.670 1.00 88.06 105 ARG A C 1
ATOM 840 O O . ARG A 1 105 ? -13.166 0.037 8.763 1.00 88.06 105 ARG A O 1
ATOM 847 N N . VAL A 1 106 ? -11.209 0.648 9.673 1.00 79.75 106 VAL A N 1
ATOM 848 C CA . VAL A 1 106 ? -10.784 1.554 8.579 1.00 79.75 106 VAL A CA 1
ATOM 849 C C . VAL A 1 106 ? -10.823 0.862 7.210 1.00 79.75 106 VAL A C 1
ATOM 851 O O . VAL A 1 106 ? -11.320 1.422 6.238 1.00 79.75 106 VAL A O 1
ATOM 854 N N . ASP A 1 107 ? -10.343 -0.379 7.159 1.00 73.62 107 ASP A N 1
ATOM 855 C CA . ASP A 1 107 ? -10.253 -1.185 5.939 1.00 73.62 107 ASP A CA 1
ATOM 856 C C . ASP A 1 107 ? -11.547 -1.932 5.606 1.00 73.62 107 ASP A C 1
ATOM 858 O O . ASP A 1 107 ? -11.551 -2.762 4.697 1.00 73.62 107 ASP A O 1
ATOM 862 N N . HIS A 1 108 ? -12.638 -1.690 6.339 1.00 68.50 108 HIS A N 1
ATOM 863 C CA . HIS A 1 108 ? -13.898 -2.367 6.082 1.00 68.50 108 HIS A CA 1
ATOM 864 C C . HIS A 1 108 ? -14.503 -1.848 4.766 1.00 68.50 108 HIS A C 1
ATOM 866 O O . HIS A 1 108 ? -15.236 -0.863 4.724 1.00 68.50 108 HIS A O 1
ATOM 872 N N . LYS A 1 109 ? -14.139 -2.501 3.658 1.00 63.91 109 LYS A N 1
ATOM 873 C CA . LYS A 1 109 ? -14.565 -2.182 2.285 1.00 63.91 109 LYS A CA 1
ATOM 874 C C . LYS A 1 109 ? -15.887 -2.856 1.907 1.00 63.91 109 LYS A C 1
ATOM 876 O O . LYS A 1 109 ? -16.074 -3.188 0.740 1.00 63.91 109 LYS A O 1
ATOM 881 N N . GLU A 1 110 ? -16.789 -3.100 2.854 1.00 64.94 110 GLU A N 1
ATOM 882 C CA . GLU A 1 110 ? -18.101 -3.640 2.481 1.00 64.94 110 GLU A CA 1
ATOM 883 C C . GLU A 1 110 ? -18.789 -2.652 1.528 1.00 64.94 110 GLU A C 1
ATOM 885 O O . GLU A 1 110 ? -18.942 -1.471 1.838 1.00 64.94 110 GLU A O 1
ATOM 890 N N . GLY A 1 111 ? -19.069 -3.111 0.305 1.00 63.00 111 GLY A N 1
ATOM 891 C CA . GLY A 1 111 ? -19.709 -2.323 -0.752 1.00 63.00 111 GLY A CA 1
ATOM 892 C C . GLY A 1 111 ? -18.844 -1.261 -1.448 1.00 63.00 111 GLY A C 1
ATOM 893 O O . GLY A 1 111 ? -19.347 -0.572 -2.332 1.00 63.00 111 GLY A O 1
ATOM 894 N N . LYS A 1 112 ? -17.554 -1.100 -1.110 1.00 67.25 112 LYS A N 1
ATOM 895 C CA . LYS A 1 112 ? -16.690 -0.095 -1.763 1.00 67.25 112 LYS A CA 1
ATOM 896 C C . LYS A 1 112 ? -15.852 -0.717 -2.876 1.00 67.25 112 LYS A C 1
ATOM 898 O O . LYS A 1 112 ? -14.847 -1.374 -2.607 1.00 67.25 112 LYS A O 1
ATOM 903 N N . VAL A 1 113 ? -16.209 -0.428 -4.128 1.00 77.75 113 VAL A N 1
ATOM 904 C CA . VAL A 1 113 ? -15.338 -0.692 -5.283 1.00 77.75 113 VAL A CA 1
ATOM 905 C C . VAL A 1 113 ? -14.089 0.182 -5.143 1.00 77.75 113 VAL A C 1
ATOM 907 O O . VAL A 1 113 ? -14.170 1.408 -5.046 1.00 77.75 113 VAL A O 1
ATOM 910 N N . GLY A 1 114 ? -12.917 -0.448 -5.050 1.00 79.75 114 GLY A N 1
ATOM 911 C CA . GLY A 1 114 ? -11.650 0.272 -4.941 1.00 79.75 114 GLY A CA 1
ATOM 912 C C . GLY A 1 114 ? -11.382 1.121 -6.186 1.00 79.75 114 GLY A C 1
ATOM 913 O O . GLY A 1 114 ? -11.733 0.730 -7.297 1.00 79.75 114 GLY A O 1
ATOM 914 N N . LYS A 1 115 ? -10.717 2.272 -6.018 1.00 87.56 115 LYS A N 1
ATOM 915 C CA . LYS A 1 115 ? -10.189 3.016 -7.171 1.00 87.56 115 LYS A CA 1
ATOM 916 C C . LYS A 1 115 ? -9.188 2.128 -7.914 1.00 87.56 115 LYS A C 1
ATOM 918 O O . LYS A 1 115 ? -8.325 1.516 -7.283 1.00 87.56 115 LYS A O 1
ATOM 923 N N . VAL A 1 116 ? -9.296 2.084 -9.239 1.00 91.31 116 VAL A N 1
ATOM 924 C CA . VAL A 1 116 ? -8.363 1.343 -10.094 1.00 91.31 116 VAL A CA 1
ATOM 925 C C . VAL A 1 116 ? -6.941 1.880 -9.895 1.00 91.31 116 VAL A C 1
ATOM 927 O O . VAL A 1 116 ? -6.733 3.081 -9.705 1.00 91.31 116 VAL A O 1
ATOM 930 N N . MET A 1 117 ? -5.949 0.987 -9.905 1.00 92.62 117 MET A N 1
ATOM 931 C CA . MET A 1 117 ? -4.546 1.373 -9.754 1.00 92.62 117 MET A CA 1
ATOM 932 C C . MET A 1 117 ? -4.122 2.319 -10.880 1.00 92.62 117 MET A C 1
ATOM 934 O O . MET A 1 117 ? -4.339 2.028 -12.055 1.00 92.62 117 MET A O 1
ATOM 938 N N . LYS A 1 118 ? -3.419 3.408 -10.537 1.00 94.69 118 LYS A N 1
ATOM 939 C CA . LYS A 1 118 ? -2.932 4.386 -11.525 1.00 94.69 118 LYS A CA 1
ATOM 940 C C . LYS A 1 118 ? -2.113 3.738 -12.641 1.00 94.69 118 LYS A C 1
ATOM 942 O O . LYS A 1 118 ? -2.228 4.174 -13.769 1.00 94.69 118 LYS A O 1
ATOM 947 N N . GLY A 1 119 ? -1.327 2.700 -12.354 1.00 95.19 119 GLY A N 1
ATOM 948 C CA . GLY A 1 119 ? -0.549 1.995 -13.380 1.00 95.19 119 GLY A CA 1
ATOM 949 C C . GLY A 1 119 ? -1.397 1.236 -14.407 1.00 95.19 119 GLY A C 1
ATOM 950 O O . GLY A 1 119 ? -0.945 1.078 -15.534 1.00 95.19 119 GLY A O 1
ATOM 951 N N . LEU A 1 120 ? -2.615 0.817 -14.038 1.00 94.06 120 LEU A N 1
ATOM 952 C CA . LEU A 1 120 ? -3.558 0.168 -14.952 1.00 94.06 120 LEU A CA 1
ATOM 953 C C . LEU A 1 120 ? -4.269 1.202 -15.835 1.00 94.06 120 LEU A C 1
ATOM 955 O O . LEU A 1 120 ? -4.444 0.977 -17.024 1.00 94.06 120 LEU A O 1
ATOM 959 N N . THR A 1 121 ? -4.643 2.353 -15.266 1.00 95.00 121 THR A N 1
ATOM 960 C CA . THR A 1 121 ? -5.307 3.438 -16.013 1.00 95.00 121 THR A CA 1
ATOM 961 C C . THR A 1 121 ? -4.330 4.281 -16.836 1.00 95.00 121 THR A C 1
ATOM 963 O O . THR A 1 121 ? -4.632 4.707 -17.942 1.00 95.00 121 THR A O 1
ATOM 966 N N . GLN A 1 122 ? -3.162 4.571 -16.272 1.00 92.94 122 GLN A N 1
ATOM 967 C CA . GLN A 1 122 ? -2.144 5.472 -16.800 1.00 92.94 122 GLN A CA 1
ATOM 968 C C . GLN A 1 122 ? -0.782 4.790 -16.707 1.00 92.94 122 GLN A C 1
ATOM 970 O O . GLN A 1 122 ? 0.029 5.063 -15.812 1.00 92.94 122 GLN A O 1
ATOM 975 N N . TRP A 1 123 ? -0.529 3.881 -17.646 1.00 94.88 123 TRP A N 1
ATOM 976 C CA . TRP A 1 123 ? 0.785 3.271 -17.773 1.00 94.88 123 TRP A CA 1
ATOM 977 C C . TRP A 1 123 ? 1.822 4.348 -18.147 1.00 94.88 123 TRP A C 1
ATOM 979 O O . TRP A 1 123 ? 1.566 5.250 -18.943 1.00 94.88 123 TRP A O 1
ATOM 989 N N . LYS A 1 124 ? 3.005 4.312 -17.528 1.00 95.06 124 LYS A N 1
ATOM 990 C CA . LYS A 1 124 ? 4.045 5.337 -17.752 1.00 95.06 124 LYS A CA 1
ATOM 991 C C . LYS A 1 124 ? 4.834 5.111 -19.048 1.00 95.06 124 LYS A C 1
ATOM 993 O O . LYS A 1 124 ? 5.448 6.048 -19.558 1.00 95.06 124 LYS A O 1
ATOM 998 N N . GLY A 1 125 ? 4.870 3.871 -19.530 1.00 94.94 125 GLY A N 1
ATOM 999 C CA . GLY A 1 125 ? 5.752 3.442 -20.610 1.00 94.94 125 GLY A CA 1
ATOM 1000 C C . GLY A 1 125 ? 7.240 3.451 -20.234 1.00 94.94 125 GLY A C 1
ATOM 1001 O O . GLY A 1 125 ? 7.698 4.044 -19.243 1.00 94.94 125 GLY A O 1
ATOM 1002 N N . THR A 1 126 ? 8.033 2.796 -21.069 1.00 97.12 126 THR A N 1
ATOM 1003 C CA . THR A 1 126 ? 9.486 2.695 -20.904 1.00 97.12 126 THR A CA 1
ATOM 1004 C C . THR A 1 126 ? 10.163 4.003 -21.334 1.00 97.12 126 THR A C 1
ATOM 1006 O O . THR A 1 126 ? 9.626 4.785 -22.117 1.00 97.12 126 THR A O 1
ATOM 1009 N N . LYS A 1 127 ? 11.382 4.295 -20.851 1.00 96.75 127 LYS A N 1
ATOM 1010 C CA . LYS A 1 127 ? 12.131 5.508 -21.262 1.00 96.75 127 LYS A CA 1
ATOM 1011 C C . LYS A 1 127 ? 12.339 5.582 -22.785 1.00 96.75 127 LYS A C 1
ATOM 1013 O O . LYS A 1 127 ? 12.313 6.672 -23.355 1.00 96.75 127 LYS A O 1
ATOM 1018 N N . MET A 1 128 ? 12.537 4.433 -23.432 1.00 96.81 128 MET A N 1
ATOM 1019 C CA . MET A 1 128 ? 12.752 4.340 -24.879 1.00 96.81 128 MET A CA 1
ATOM 1020 C C . MET A 1 128 ? 11.516 4.729 -25.683 1.00 96.81 128 MET A C 1
ATOM 1022 O O . MET A 1 128 ? 11.657 5.419 -26.683 1.00 96.81 128 MET A O 1
ATOM 1026 N N . GLU A 1 129 ? 10.326 4.356 -25.215 1.00 95.31 129 GLU A N 1
ATOM 1027 C CA . GLU A 1 129 ? 9.052 4.732 -25.835 1.00 95.31 129 GLU A CA 1
ATOM 1028 C C . GLU A 1 129 ? 8.813 6.231 -25.675 1.00 95.31 129 GLU A C 1
ATOM 10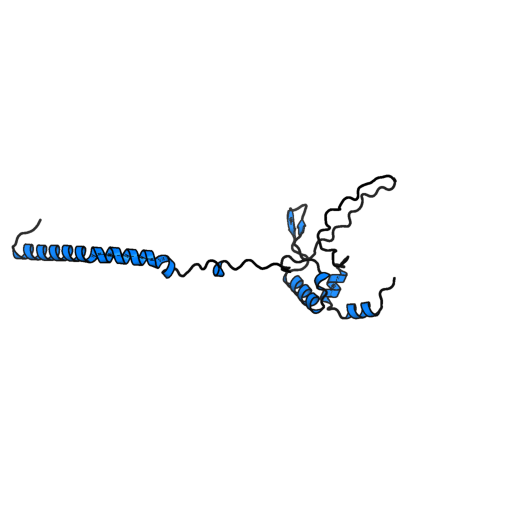30 O O . GLU A 1 129 ? 8.598 6.931 -26.658 1.00 95.31 129 GLU A O 1
ATOM 1035 N N . ARG A 1 130 ? 9.003 6.751 -24.456 1.00 96.00 130 ARG A N 1
ATOM 1036 C CA . ARG A 1 130 ? 8.827 8.180 -24.150 1.00 96.00 130 ARG A CA 1
ATOM 1037 C C . ARG A 1 130 ? 9.753 9.108 -24.940 1.00 96.00 130 ARG A C 1
ATOM 1039 O O . ARG A 1 130 ? 9.410 10.257 -25.174 1.00 96.00 130 ARG A O 1
ATOM 1046 N N . THR A 1 131 ? 10.944 8.640 -25.317 1.00 97.25 131 THR A N 1
ATOM 1047 C CA . THR A 1 131 ? 11.945 9.442 -26.051 1.00 97.25 131 THR A CA 1
ATOM 1048 C C . THR A 1 131 ? 12.046 9.076 -27.532 1.00 97.25 131 THR A C 1
ATOM 1050 O O . THR A 1 131 ? 12.890 9.631 -28.242 1.00 97.25 131 THR A O 1
ATOM 1053 N N . ARG A 1 132 ? 11.202 8.149 -28.009 1.00 97.31 132 ARG A N 1
ATOM 1054 C CA . ARG A 1 132 ? 11.250 7.615 -29.374 1.00 97.31 132 ARG A CA 1
ATOM 1055 C C . ARG A 1 132 ? 11.087 8.720 -30.406 1.00 97.31 132 ARG A C 1
ATOM 1057 O O . ARG A 1 132 ? 11.936 8.844 -31.283 1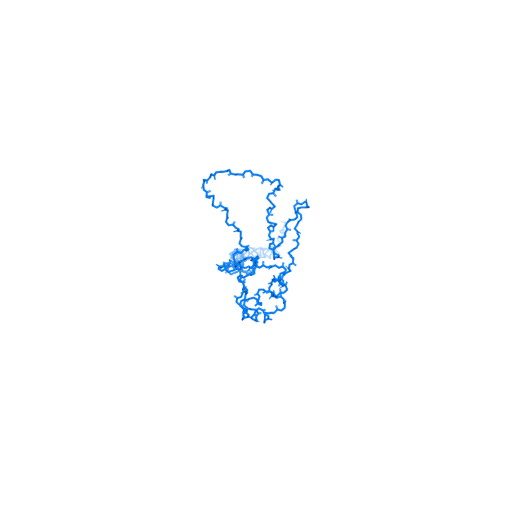.00 97.31 132 ARG A O 1
ATOM 1064 N N . ASP A 1 133 ? 10.055 9.543 -30.269 1.00 97.25 133 ASP A N 1
ATOM 1065 C CA . ASP A 1 133 ? 9.702 10.540 -31.282 1.00 97.25 133 ASP A CA 1
ATOM 1066 C C . ASP A 1 133 ? 10.765 11.627 -31.401 1.00 97.25 133 ASP A C 1
ATOM 1068 O O . ASP A 1 133 ? 11.203 11.952 -32.504 1.00 97.25 133 ASP A O 1
ATOM 1072 N N . ALA A 1 134 ? 11.283 12.099 -30.264 1.00 97.44 134 ALA A N 1
ATOM 1073 C CA . ALA A 1 134 ? 12.403 13.035 -30.231 1.00 97.44 134 ALA A CA 1
ATOM 1074 C C . ALA A 1 134 ? 13.653 12.454 -30.916 1.00 97.44 134 ALA A C 1
ATOM 1076 O O . ALA A 1 134 ? 14.319 13.136 -31.698 1.00 97.44 134 ALA A O 1
ATOM 1077 N N . ARG A 1 135 ? 13.962 11.171 -30.677 1.00 97.50 135 ARG A N 1
ATOM 1078 C CA . ARG A 1 135 ? 15.092 10.492 -31.327 1.00 97.50 135 ARG A CA 1
ATOM 1079 C C . ARG A 1 135 ? 14.872 10.336 -32.828 1.00 97.50 135 ARG A C 1
ATOM 1081 O O . ARG A 1 135 ? 15.787 10.607 -33.600 1.00 97.50 135 ARG A O 1
ATOM 1088 N N . VAL A 1 136 ? 13.679 9.921 -33.246 1.00 98.25 136 VAL A N 1
ATOM 1089 C CA . VAL A 1 136 ? 13.321 9.774 -34.663 1.00 98.25 136 VAL A CA 1
ATOM 1090 C C . VAL A 1 136 ? 13.395 11.125 -35.375 1.00 98.25 136 VAL A C 1
ATOM 1092 O O . VAL A 1 136 ? 13.966 11.202 -36.461 1.00 98.25 136 VAL A O 1
ATOM 1095 N N . ALA A 1 137 ? 12.900 12.201 -34.760 1.00 98.19 137 ALA A N 1
ATOM 1096 C CA . ALA A 1 137 ? 13.015 13.556 -35.291 1.00 98.19 137 ALA A CA 1
ATOM 1097 C C . ALA A 1 137 ? 14.485 13.974 -35.459 1.00 98.19 137 ALA A C 1
ATOM 1099 O O . ALA A 1 137 ? 14.876 14.421 -36.537 1.00 98.19 137 ALA A O 1
ATOM 1100 N N . ALA A 1 138 ? 15.324 13.738 -34.446 1.00 97.81 138 ALA A N 1
ATOM 1101 C CA . ALA A 1 138 ? 16.758 14.017 -34.518 1.00 97.81 138 ALA A CA 1
ATOM 1102 C C . ALA A 1 138 ? 17.475 13.199 -35.608 1.00 97.81 138 ALA A C 1
ATOM 1104 O O . ALA A 1 138 ? 18.402 13.695 -36.247 1.00 97.81 138 ALA A O 1
ATOM 1105 N N . ILE A 1 139 ? 17.059 11.951 -35.840 1.00 97.62 139 ILE A N 1
ATOM 1106 C CA . ILE A 1 139 ? 17.582 11.128 -36.937 1.00 97.62 139 ILE A CA 1
ATOM 1107 C C . ILE A 1 139 ? 17.167 11.727 -38.285 1.00 97.62 139 ILE A C 1
ATOM 1109 O O . ILE A 1 139 ? 18.017 11.901 -39.154 1.00 97.62 139 ILE A O 1
ATOM 1113 N N . LYS A 1 140 ? 15.891 12.091 -38.464 1.00 98.19 140 LYS A N 1
ATOM 1114 C CA . LYS A 1 140 ? 15.383 12.675 -39.718 1.00 98.19 140 LYS A CA 1
ATOM 1115 C C . LYS A 1 140 ? 16.129 13.957 -40.098 1.00 98.19 140 LYS A C 1
ATOM 1117 O O . LYS A 1 140 ? 16.588 14.076 -41.234 1.00 98.19 140 LYS A O 1
ATOM 1122 N N . THR A 1 141 ? 16.306 14.884 -39.154 1.00 97.75 141 THR A N 1
ATOM 1123 C CA . THR A 1 141 ? 17.004 16.155 -39.413 1.00 97.75 141 THR A CA 1
ATOM 1124 C C . THR A 1 141 ? 18.471 15.936 -39.780 1.00 97.75 141 THR A C 1
ATOM 1126 O O . THR A 1 141 ? 18.956 16.498 -40.763 1.00 97.75 141 THR A O 1
ATOM 1129 N N . LYS A 1 142 ? 19.175 15.059 -39.052 1.00 97.56 142 LYS A N 1
ATOM 1130 C CA . LYS A 1 142 ? 20.574 14.711 -39.345 1.00 97.56 142 LYS A CA 1
ATOM 1131 C C . LYS A 1 142 ? 20.725 14.047 -40.711 1.00 97.56 142 LYS A C 1
ATOM 1133 O O . LYS A 1 142 ? 21.632 14.408 -41.459 1.00 97.56 142 LYS A O 1
ATOM 1138 N N . THR A 1 143 ? 19.827 13.132 -41.067 1.00 97.44 143 THR A N 1
ATOM 1139 C CA . THR A 1 143 ? 19.849 12.442 -42.364 1.00 97.44 143 THR A CA 1
ATOM 1140 C C . THR A 1 143 ? 19.630 13.409 -43.527 1.00 97.44 143 THR A C 1
ATOM 1142 O O . THR A 1 143 ? 20.348 13.332 -44.525 1.00 97.44 143 THR A O 1
ATOM 1145 N N . ALA A 1 144 ? 18.707 14.368 -43.395 1.00 96.19 144 ALA A N 1
ATOM 1146 C CA . ALA A 1 144 ? 18.478 15.388 -44.419 1.00 96.19 144 ALA A CA 1
ATOM 1147 C C . ALA A 1 144 ? 19.723 16.267 -44.650 1.00 96.19 144 ALA A C 1
ATOM 1149 O O . ALA A 1 144 ? 20.114 16.527 -45.790 1.00 96.19 144 ALA A O 1
ATOM 1150 N N . LEU A 1 145 ? 20.398 16.674 -43.570 1.00 96.69 145 LEU A N 1
ATOM 1151 C CA . LEU A 1 145 ? 21.606 17.502 -43.639 1.00 96.69 145 LEU A CA 1
ATOM 1152 C C . LEU A 1 145 ? 22.855 16.728 -44.095 1.00 96.69 145 LEU A C 1
ATOM 1154 O O . LEU A 1 145 ? 23.792 17.333 -44.625 1.00 96.69 145 LEU A O 1
ATOM 1158 N N . ALA A 1 146 ? 22.875 15.401 -43.937 1.00 96.38 146 ALA A N 1
ATOM 1159 C CA . ALA A 1 146 ? 24.053 14.568 -44.171 1.00 96.38 146 ALA A CA 1
ATOM 1160 C C . ALA A 1 146 ? 24.639 14.733 -45.582 1.00 96.38 146 ALA A C 1
ATOM 1162 O O . ALA A 1 146 ? 25.847 14.924 -45.729 1.00 96.38 146 ALA A O 1
ATOM 1163 N N . LYS A 1 147 ? 23.798 14.739 -46.628 1.00 94.19 147 LYS A N 1
ATOM 1164 C CA . LYS A 1 147 ? 24.260 14.884 -48.023 1.00 94.19 147 LYS A CA 1
ATOM 1165 C C . LYS A 1 147 ? 25.001 16.205 -48.249 1.00 94.19 147 LYS A C 1
ATOM 1167 O O . LYS A 1 147 ? 26.049 16.225 -48.898 1.00 94.19 147 LYS A O 1
ATOM 1172 N N . LYS A 1 148 ? 24.493 17.303 -47.677 1.00 95.88 148 LYS A N 1
ATOM 1173 C CA . LYS A 1 148 ? 25.115 18.632 -47.772 1.00 95.88 148 LYS A CA 1
ATOM 1174 C C . LYS A 1 148 ? 26.471 18.646 -47.070 1.00 95.88 148 LYS A C 1
ATOM 1176 O O . LYS A 1 148 ? 27.448 19.089 -47.666 1.00 95.88 148 LYS A O 1
ATOM 1181 N N . VAL A 1 149 ? 26.542 18.107 -45.852 1.00 96.44 149 VAL A N 1
ATOM 1182 C CA . VAL A 1 149 ? 27.785 18.026 -45.065 1.00 96.44 149 VAL A CA 1
ATOM 1183 C C . VAL A 1 149 ? 28.847 17.187 -45.779 1.00 96.44 149 VAL A C 1
ATOM 1185 O O . VAL A 1 149 ? 30.013 17.574 -45.843 1.00 96.44 149 VAL A O 1
ATOM 1188 N N . VAL A 1 150 ? 28.459 16.051 -46.365 1.00 96.25 150 VAL A N 1
ATOM 1189 C CA . VAL A 1 150 ? 29.383 15.214 -47.143 1.00 96.25 150 VAL A CA 1
ATOM 1190 C C . VAL A 1 150 ? 29.894 15.974 -48.367 1.00 96.25 150 VAL A C 1
ATOM 1192 O O . VAL A 1 150 ? 31.103 15.984 -48.610 1.00 96.25 150 VAL A O 1
ATOM 1195 N N . ARG A 1 151 ? 29.008 16.653 -49.110 1.00 96.19 151 ARG A N 1
ATOM 1196 C CA . ARG A 1 151 ? 29.382 17.438 -50.296 1.00 96.19 151 ARG A CA 1
ATOM 1197 C C . ARG A 1 151 ? 30.380 18.544 -49.957 1.00 96.19 151 ARG A C 1
ATOM 1199 O O . ARG A 1 151 ? 31.413 18.632 -50.618 1.00 96.19 151 ARG A O 1
ATOM 1206 N N . THR A 1 152 ? 30.108 19.353 -48.933 1.00 96.38 152 THR A N 1
ATOM 1207 C CA . THR A 1 152 ? 30.996 20.456 -48.522 1.00 96.38 152 THR A CA 1
ATOM 1208 C C . THR A 1 152 ? 32.336 19.947 -47.996 1.00 96.38 152 THR A C 1
ATOM 1210 O O . THR A 1 152 ? 33.387 20.507 -48.307 1.00 96.38 152 THR A O 1
ATOM 1213 N N . ARG A 1 153 ? 32.339 18.837 -47.249 1.00 95.88 153 ARG A N 1
ATOM 1214 C CA . ARG A 1 153 ? 33.579 18.209 -46.783 1.00 95.88 153 ARG A CA 1
ATOM 1215 C C . ARG A 1 153 ? 34.423 17.716 -47.956 1.00 95.88 153 ARG A C 1
ATOM 1217 O O . ARG A 1 153 ? 35.613 18.015 -48.015 1.00 95.88 153 ARG A O 1
ATOM 1224 N N . LYS A 1 154 ? 33.819 16.993 -48.905 1.00 95.62 154 LYS A N 1
ATOM 1225 C CA . LYS A 1 154 ? 34.521 16.461 -50.083 1.00 95.62 154 LYS A CA 1
ATOM 1226 C C . LYS A 1 154 ? 35.057 17.579 -50.981 1.00 95.62 154 LYS A C 1
ATOM 1228 O O . LYS A 1 154 ? 36.196 17.468 -51.436 1.00 95.62 154 LYS A O 1
ATOM 1233 N N . SER A 1 155 ? 34.297 18.656 -51.200 1.00 92.81 155 SER A N 1
ATOM 1234 C CA . SER A 1 155 ? 34.770 19.803 -51.987 1.00 92.81 155 SER A CA 1
ATOM 1235 C C . SER A 1 155 ? 35.965 20.489 -51.322 1.00 92.81 155 SER A C 1
ATOM 1237 O O . SER A 1 155 ? 36.972 20.711 -51.990 1.00 92.81 155 SER A O 1
ATOM 1239 N N . ARG A 1 156 ? 35.919 20.716 -50.001 1.00 92.62 156 ARG A N 1
ATOM 1240 C CA . ARG A 1 156 ? 37.046 21.266 -49.228 1.00 92.62 156 ARG A CA 1
ATOM 1241 C C . ARG A 1 156 ? 38.289 20.380 -49.316 1.00 92.62 156 ARG A C 1
ATOM 1243 O O . ARG A 1 156 ? 39.387 20.883 -49.541 1.00 92.62 156 ARG A O 1
ATOM 1250 N N . THR A 1 157 ? 38.136 19.060 -49.191 1.00 93.44 157 THR A N 1
ATOM 1251 C CA . THR A 1 157 ? 39.258 18.120 -49.354 1.00 93.44 157 THR A CA 1
ATOM 1252 C C . THR A 1 157 ? 39.855 18.188 -50.762 1.00 93.44 157 THR A C 1
ATOM 1254 O O . THR A 1 157 ? 41.076 18.206 -50.903 1.00 93.44 157 THR A O 1
ATOM 1257 N N . LYS A 1 158 ? 39.018 18.252 -51.807 1.00 92.12 158 LYS A N 1
ATOM 1258 C CA . LYS A 1 158 ? 39.482 18.364 -53.199 1.00 92.12 158 LYS A CA 1
ATOM 1259 C C . LYS A 1 158 ? 40.205 19.691 -53.450 1.00 92.12 158 LYS A C 1
ATOM 1261 O O . LYS A 1 158 ? 41.264 19.677 -54.069 1.00 92.12 158 LYS A O 1
ATOM 1266 N N . ALA A 1 159 ? 39.679 20.803 -52.935 1.00 90.00 159 ALA A N 1
ATOM 1267 C CA . ALA A 1 159 ? 40.305 22.121 -53.034 1.00 90.00 159 ALA A CA 1
ATOM 1268 C C . ALA A 1 159 ? 41.689 22.145 -52.367 1.00 90.00 159 ALA A C 1
ATOM 1270 O O . ALA A 1 159 ? 42.654 22.560 -53.002 1.00 90.00 159 ALA A O 1
ATOM 1271 N N . LYS A 1 160 ? 41.815 21.587 -51.152 1.00 89.69 160 LYS A N 1
ATOM 1272 C CA . LYS A 1 160 ? 43.108 21.449 -50.459 1.00 89.69 160 LYS A CA 1
ATOM 1273 C C . LYS A 1 160 ? 44.121 20.655 -51.290 1.00 89.69 160 LYS A C 1
ATOM 1275 O O . LYS A 1 160 ? 45.247 21.103 -51.467 1.00 89.69 160 LYS A O 1
ATOM 1280 N N . LYS A 1 161 ? 43.714 19.506 -51.845 1.00 89.56 161 LYS A N 1
ATOM 1281 C CA . LYS A 1 161 ? 44.583 18.698 -52.722 1.00 89.56 161 LYS A CA 1
ATOM 1282 C C . LYS A 1 161 ? 44.986 19.444 -53.997 1.00 89.56 161 LYS A C 1
ATOM 1284 O O . LYS A 1 161 ? 46.105 19.274 -54.464 1.00 89.56 161 LYS A O 1
ATOM 1289 N N . ARG A 1 162 ? 44.088 20.249 -54.578 1.00 85.56 162 ARG A N 1
ATOM 1290 C CA . ARG A 1 162 ? 44.394 21.062 -55.764 1.00 85.56 162 ARG A CA 1
ATOM 1291 C C . ARG A 1 162 ? 45.425 22.140 -55.438 1.00 85.56 162 ARG A C 1
ATOM 1293 O O . ARG A 1 162 ? 46.412 22.210 -56.151 1.00 85.56 162 ARG A O 1
ATOM 1300 N N . ALA A 1 163 ? 45.232 22.891 -54.353 1.00 84.56 163 ALA A N 1
ATOM 1301 C CA . ALA A 1 163 ? 46.170 23.922 -53.908 1.00 84.56 163 ALA A CA 1
ATOM 1302 C C . ALA A 1 163 ? 47.580 23.356 -53.670 1.00 84.56 163 ALA A C 1
ATOM 1304 O O . ALA A 1 163 ? 48.560 23.907 -54.158 1.00 84.56 163 ALA A O 1
ATOM 1305 N N . GLN A 1 164 ? 47.666 22.184 -53.028 1.00 82.88 164 GLN A N 1
ATOM 1306 C CA . GLN A 1 164 ? 48.930 21.465 -52.834 1.00 82.88 164 GLN A CA 1
ATOM 1307 C C . GLN A 1 164 ? 49.606 21.067 -54.155 1.00 82.88 164 GLN A C 1
ATOM 1309 O O . GLN A 1 164 ? 50.825 21.121 -54.252 1.00 82.88 164 GLN A O 1
ATOM 1314 N N . ARG A 1 165 ? 48.835 20.675 -55.180 1.00 81.88 165 ARG A N 1
ATOM 1315 C CA . ARG A 1 165 ? 49.376 20.305 -56.501 1.00 81.88 165 ARG A CA 1
ATOM 1316 C C . ARG A 1 165 ? 49.820 21.507 -57.329 1.00 81.88 165 ARG A C 1
ATOM 1318 O O . ARG A 1 165 ? 50.746 21.371 -58.113 1.00 81.88 165 ARG A O 1
ATOM 1325 N N . THR A 1 166 ? 49.140 22.644 -57.205 1.00 82.56 166 THR A N 1
ATOM 1326 C CA . THR A 1 166 ? 49.434 23.852 -57.991 1.00 82.56 166 THR A CA 1
ATOM 1327 C C . THR A 1 166 ? 50.463 24.767 -57.327 1.00 82.56 166 THR A C 1
ATOM 1329 O O . THR A 1 166 ? 50.723 25.838 -57.858 1.00 82.56 166 THR A O 1
ATOM 1332 N N . GLY A 1 167 ? 51.008 24.397 -56.162 1.00 67.06 167 GLY A N 1
ATOM 1333 C CA . GLY A 1 167 ? 52.002 25.199 -55.437 1.00 67.06 167 GLY A CA 1
ATOM 1334 C C . GLY A 1 167 ? 51.478 26.533 -54.888 1.00 67.06 167 GLY A C 1
ATOM 1335 O O . GLY A 1 167 ? 52.255 27.307 -54.340 1.00 67.06 167 GLY A O 1
ATOM 1336 N N . LEU A 1 168 ? 50.172 26.808 -54.997 1.00 61.75 168 LEU A N 1
ATOM 1337 C CA . LEU A 1 168 ? 49.556 27.990 -54.396 1.00 61.75 168 LEU A CA 1
ATOM 1338 C C . LEU A 1 168 ? 49.372 27.723 -52.899 1.00 61.75 168 LEU A C 1
ATOM 1340 O O . LEU A 1 168 ? 48.465 26.988 -52.492 1.00 61.75 168 LEU A O 1
ATOM 1344 N N . ILE A 1 169 ? 50.244 28.311 -52.085 1.00 53.81 169 ILE A N 1
ATOM 1345 C CA . ILE A 1 169 ? 50.090 28.354 -50.632 1.00 53.81 169 ILE A CA 1
ATOM 1346 C C . ILE A 1 169 ? 48.876 29.246 -50.344 1.00 53.81 169 ILE A C 1
ATOM 1348 O O . ILE A 1 169 ? 48.918 30.459 -50.528 1.00 53.81 169 ILE A O 1
ATOM 1352 N N . LEU A 1 170 ? 47.760 28.624 -49.960 1.00 58.53 170 LEU A N 1
ATOM 1353 C CA . LEU A 1 170 ? 46.612 29.331 -49.397 1.00 58.53 170 LEU A CA 1
ATOM 1354 C C . LEU A 1 170 ? 46.993 29.752 -47.973 1.00 58.53 170 LEU A C 1
ATOM 1356 O O . LEU A 1 170 ? 46.930 28.915 -47.069 1.00 58.53 170 LEU A O 1
ATOM 1360 N N . ASN A 1 171 ? 47.429 31.006 -47.823 1.00 46.38 171 ASN A N 1
ATOM 1361 C CA . ASN A 1 171 ? 47.455 31.710 -46.538 1.00 46.38 171 ASN A CA 1
ATOM 1362 C C . ASN A 1 171 ? 46.025 31.952 -46.042 1.00 46.38 171 ASN A C 1
ATOM 1364 O O . ASN A 1 171 ? 45.151 32.251 -46.892 1.00 46.38 171 ASN A O 1
#

Sequence (171 aa):
MPVPTATRQVVSTLPRQLLTFFKKHPPASATSWLPTPPPQVPDVNPASDTASTPPRFPKRIQNPFLPSKNKITSKYNEPRYSVRRQTDLYNLATQFQIQHLLPPRVDHKEGKVGKVMKGLTQWKGTKMERTRDARVAAIKTKTALAKKVVRTRKSRTKAKKRAQRTGLILN